Protein AF-A0A221JXY9-F1 (afdb_monomer_lite)

Structure (mmCIF, N/CA/C/O backbone):
data_AF-A0A221JXY9-F1
#
_entry.id   AF-A0A221JXY9-F1
#
loop_
_atom_site.group_PDB
_atom_site.id
_atom_site.type_symbol
_atom_site.label_atom_id
_atom_site.label_alt_id
_atom_site.label_comp_id
_atom_site.label_asym_id
_atom_site.label_entity_id
_atom_site.label_seq_id
_atom_site.pdbx_PDB_ins_code
_atom_site.Cartn_x
_atom_site.Cartn_y
_atom_site.Cartn_z
_atom_site.occupancy
_atom_site.B_iso_or_equiv
_atom_site.auth_seq_id
_atom_site.auth_comp_id
_atom_site.auth_asym_id
_atom_site.auth_atom_id
_atom_site.pdbx_PDB_model_num
ATOM 1 N N . MET A 1 1 ? 6.198 19.740 9.289 1.00 51.94 1 MET A N 1
ATOM 2 C CA . MET A 1 1 ? 6.394 19.349 7.878 1.00 51.94 1 MET A CA 1
ATOM 3 C C . MET A 1 1 ? 6.647 17.854 7.885 1.00 51.94 1 MET A C 1
ATOM 5 O O . MET A 1 1 ? 7.611 17.445 8.517 1.00 51.94 1 MET A O 1
ATOM 9 N N . THR A 1 2 ? 5.745 17.045 7.333 1.00 64.94 2 THR A N 1
ATOM 10 C CA . THR A 1 2 ? 5.888 15.581 7.359 1.00 64.94 2 THR A CA 1
ATOM 11 C C . THR A 1 2 ? 6.842 15.163 6.246 1.00 64.94 2 THR A C 1
ATOM 13 O O . THR A 1 2 ? 6.622 15.521 5.090 1.00 64.94 2 THR A O 1
ATOM 16 N N . SER A 1 3 ? 7.919 14.462 6.591 1.00 82.81 3 SER A N 1
ATOM 17 C CA . SER A 1 3 ? 8.868 13.924 5.612 1.00 82.81 3 SER A CA 1
ATOM 18 C C . SER A 1 3 ? 8.297 12.671 4.948 1.00 82.81 3 SER A C 1
ATOM 20 O O . SER A 1 3 ? 7.531 11.934 5.568 1.00 82.81 3 SER A O 1
ATOM 22 N N . TYR A 1 4 ? 8.669 12.425 3.692 1.00 86.00 4 TYR A N 1
ATOM 23 C CA . TYR A 1 4 ? 8.282 11.210 2.973 1.00 86.00 4 TYR A CA 1
ATOM 24 C C . TYR A 1 4 ? 9.256 10.067 3.251 1.00 86.00 4 TYR A C 1
ATOM 26 O O . TYR A 1 4 ? 10.445 10.305 3.465 1.00 86.00 4 TYR A O 1
ATOM 34 N N . THR A 1 5 ? 8.739 8.845 3.200 1.00 85.94 5 THR A N 1
ATOM 35 C CA . THR A 1 5 ? 9.521 7.603 3.191 1.00 85.94 5 THR A CA 1
ATOM 36 C C . THR A 1 5 ? 10.405 7.547 1.944 1.00 85.94 5 THR A C 1
ATOM 38 O O . THR A 1 5 ? 9.921 7.836 0.846 1.00 85.94 5 THR A O 1
ATOM 41 N N . GLN A 1 6 ? 11.684 7.192 2.101 1.00 84.19 6 GLN A N 1
ATOM 42 C CA . GLN A 1 6 ? 12.673 7.231 1.012 1.00 84.19 6 GLN A CA 1
ATOM 43 C C . GLN A 1 6 ? 13.282 5.872 0.667 1.00 84.19 6 GLN A C 1
ATOM 45 O O . GLN A 1 6 ? 13.853 5.732 -0.415 1.00 84.19 6 GLN A O 1
ATOM 50 N N . THR A 1 7 ? 13.162 4.871 1.542 1.00 87.75 7 THR A N 1
ATOM 51 C CA . THR A 1 7 ? 13.746 3.539 1.319 1.00 87.75 7 THR A CA 1
ATOM 52 C C . THR A 1 7 ? 12.712 2.423 1.450 1.00 87.75 7 THR A C 1
ATOM 54 O O . THR A 1 7 ? 11.668 2.584 2.087 1.00 87.75 7 THR A O 1
ATOM 57 N N . ALA A 1 8 ? 13.008 1.265 0.849 1.00 89.12 8 ALA A N 1
ATOM 58 C CA . ALA A 1 8 ? 12.183 0.064 0.989 1.00 89.12 8 ALA A CA 1
ATOM 59 C C . ALA A 1 8 ? 12.108 -0.406 2.454 1.00 89.12 8 ALA A C 1
ATOM 61 O O . ALA A 1 8 ? 11.036 -0.776 2.921 1.00 89.12 8 ALA A O 1
ATOM 62 N N . GLU A 1 9 ? 13.212 -0.315 3.199 1.00 89.88 9 GLU A N 1
ATOM 63 C CA . GLU A 1 9 ? 13.268 -0.675 4.621 1.00 89.88 9 GLU A CA 1
ATOM 64 C C . GLU A 1 9 ? 12.348 0.210 5.476 1.00 89.88 9 GLU A C 1
ATOM 66 O O . GLU A 1 9 ? 11.568 -0.298 6.281 1.00 89.88 9 GLU A O 1
ATOM 71 N N . GLU A 1 10 ? 12.372 1.532 5.266 1.00 91.44 10 GLU A N 1
ATOM 72 C CA . GLU A 1 10 ? 11.462 2.448 5.963 1.00 91.44 10 GLU A CA 1
ATOM 73 C C . GLU A 1 10 ? 9.994 2.127 5.632 1.00 91.44 10 GLU A C 1
ATOM 75 O O . GLU A 1 10 ? 9.129 2.187 6.508 1.00 91.44 10 GLU A O 1
ATOM 80 N N . LEU A 1 11 ? 9.714 1.736 4.385 1.00 92.62 11 LEU A N 1
ATOM 81 C CA . LEU A 1 11 ? 8.379 1.366 3.926 1.00 92.62 11 LEU A CA 1
ATOM 82 C C . LEU A 1 11 ? 7.878 0.069 4.579 1.00 92.62 11 LEU A C 1
ATOM 84 O O . LEU A 1 11 ? 6.741 0.013 5.050 1.00 92.62 11 LEU A O 1
ATOM 88 N N . MET A 1 12 ? 8.732 -0.955 4.649 1.00 93.81 12 MET A N 1
ATOM 89 C CA . MET A 1 12 ? 8.444 -2.219 5.333 1.00 93.81 12 MET A CA 1
ATOM 90 C C . MET A 1 12 ? 8.221 -1.989 6.829 1.00 93.81 12 MET A C 1
ATOM 92 O O . MET A 1 12 ? 7.218 -2.446 7.377 1.00 93.81 12 MET A O 1
ATOM 96 N N . LYS A 1 13 ? 9.083 -1.195 7.478 1.00 94.62 13 LYS A N 1
ATOM 97 C CA . LYS A 1 13 ? 8.924 -0.813 8.887 1.00 94.62 13 LYS A CA 1
ATOM 98 C C . LYS A 1 13 ? 7.595 -0.096 9.132 1.00 94.62 13 LYS A C 1
ATOM 100 O O . LYS A 1 13 ? 6.879 -0.448 10.064 1.00 94.62 13 LYS A O 1
ATOM 105 N N . ALA A 1 14 ? 7.226 0.859 8.275 1.00 95.44 14 ALA A N 1
ATOM 106 C CA . ALA A 1 14 ? 5.959 1.577 8.396 1.00 95.44 14 ALA A CA 1
ATOM 107 C C . ALA A 1 14 ? 4.745 0.641 8.280 1.00 95.44 14 ALA A C 1
ATOM 109 O O . ALA A 1 14 ? 3.753 0.829 8.986 1.00 95.44 14 ALA A O 1
ATOM 110 N N . ILE A 1 15 ? 4.819 -0.381 7.420 1.00 96.56 15 ILE A N 1
ATOM 111 C CA . ILE A 1 15 ? 3.791 -1.423 7.328 1.00 96.56 15 ILE A CA 1
ATOM 112 C C . ILE A 1 15 ? 3.735 -2.254 8.613 1.00 96.56 15 ILE A C 1
ATOM 114 O O . ILE A 1 15 ? 2.639 -2.542 9.085 1.00 96.56 15 ILE A O 1
ATOM 118 N N . VAL A 1 16 ? 4.869 -2.644 9.194 1.00 95.31 16 VAL A N 1
ATOM 119 C CA . VAL A 1 16 ? 4.876 -3.397 10.460 1.00 95.31 16 VAL A CA 1
ATOM 120 C C . VAL A 1 16 ? 4.187 -2.589 11.560 1.00 95.31 16 VAL A C 1
ATOM 122 O O . VAL A 1 16 ? 3.211 -3.069 12.132 1.00 95.31 16 VAL A O 1
ATOM 125 N N . THR A 1 17 ? 4.584 -1.328 11.753 1.00 95.19 17 THR A N 1
ATOM 126 C CA . THR A 1 17 ? 3.962 -0.435 12.744 1.00 95.19 17 THR A CA 1
ATOM 127 C C . THR A 1 17 ? 2.470 -0.224 12.478 1.00 95.19 17 THR A C 1
ATOM 129 O O . THR A 1 17 ? 1.669 -0.227 13.405 1.00 95.19 17 THR A O 1
ATOM 132 N N . TYR A 1 18 ? 2.052 -0.128 11.211 1.00 96.25 18 TYR A N 1
ATOM 133 C CA . TYR A 1 18 ? 0.630 -0.067 10.866 1.00 96.25 18 TYR A CA 1
ATOM 134 C C . TYR A 1 18 ? -0.153 -1.290 11.363 1.00 96.25 18 TYR A C 1
ATOM 136 O O . TYR A 1 18 ? -1.257 -1.155 11.890 1.00 96.25 18 TYR A O 1
ATOM 144 N N . ASN A 1 19 ? 0.402 -2.489 11.177 1.00 94.88 19 ASN A N 1
ATOM 145 C CA . ASN A 1 19 ? -0.247 -3.732 11.589 1.00 94.88 19 ASN A CA 1
ATOM 146 C C . ASN A 1 19 ? -0.304 -3.870 13.119 1.00 94.88 19 ASN A C 1
ATOM 148 O O . ASN A 1 19 ? -1.300 -4.369 13.642 1.00 94.88 19 ASN A O 1
ATOM 152 N N . GLU A 1 20 ? 0.713 -3.384 13.833 1.00 94.06 20 GLU A N 1
ATOM 153 C CA . GLU A 1 20 ? 0.712 -3.292 15.299 1.00 94.06 20 GLU A CA 1
ATOM 154 C C . GLU A 1 20 ? -0.383 -2.330 15.795 1.00 94.06 20 GLU A C 1
ATOM 156 O O . GLU A 1 20 ? -1.203 -2.698 16.642 1.00 94.06 20 GLU A O 1
ATOM 161 N N . ASP A 1 21 ? -0.478 -1.139 15.197 1.00 94.31 21 ASP A N 1
ATOM 162 C CA . ASP A 1 21 ? -1.458 -0.109 15.562 1.00 94.31 21 ASP A CA 1
ATOM 163 C C . ASP A 1 21 ? -2.906 -0.513 15.244 1.00 94.31 21 ASP A C 1
ATOM 165 O O . ASP A 1 21 ? -3.848 -0.103 15.933 1.00 94.31 21 ASP A O 1
ATOM 169 N N . LEU A 1 22 ? -3.123 -1.371 14.241 1.00 93.81 22 LEU A N 1
ATOM 170 C CA . LEU A 1 22 ? -4.441 -1.962 13.994 1.00 93.81 22 LEU A CA 1
ATOM 171 C C . LEU A 1 22 ? -4.927 -2.827 15.160 1.00 93.81 22 LEU A C 1
ATOM 173 O O . LEU A 1 22 ? -6.136 -2.945 15.356 1.00 93.81 22 LEU A O 1
ATOM 177 N N . GLY A 1 23 ? -4.023 -3.416 15.946 1.00 89.94 23 GLY A N 1
ATOM 178 C CA . GLY A 1 23 ? -4.381 -4.199 17.130 1.00 89.94 23 GLY A CA 1
ATOM 179 C C . GLY A 1 23 ? -4.976 -3.359 18.264 1.00 89.94 23 GLY A C 1
ATOM 180 O O . GLY A 1 23 ? -5.678 -3.895 19.122 1.00 89.94 23 GLY A O 1
ATOM 181 N N . THR A 1 24 ? -4.732 -2.046 18.269 1.00 90.31 24 THR A N 1
ATOM 182 C CA . THR A 1 24 ? -5.042 -1.166 19.407 1.00 90.31 24 THR A CA 1
ATOM 183 C C . THR A 1 24 ? -5.971 -0.001 19.045 1.00 90.31 24 THR A C 1
ATOM 185 O O . THR A 1 24 ? -6.695 0.491 19.914 1.00 90.31 24 THR A O 1
ATOM 188 N N . SER A 1 25 ? -6.037 0.411 17.772 1.00 93.69 25 SER A N 1
ATOM 189 C CA . SER A 1 25 ? -6.791 1.592 17.334 1.00 93.69 25 SER A CA 1
ATOM 190 C C . SER A 1 25 ? -8.096 1.263 16.594 1.00 93.69 25 SER A C 1
ATOM 192 O O . SER A 1 25 ? -8.125 0.959 15.397 1.00 93.69 25 SER A O 1
ATOM 194 N N . LYS A 1 26 ? -9.234 1.425 17.288 1.00 93.56 26 LYS A N 1
ATOM 195 C CA . LYS A 1 26 ? -10.579 1.298 16.684 1.00 93.56 26 LYS A CA 1
ATOM 196 C C . LYS A 1 26 ? -10.817 2.299 15.553 1.00 93.56 26 LYS A C 1
ATOM 198 O O . LYS A 1 26 ? -11.485 1.979 14.570 1.00 93.56 26 LYS A O 1
ATOM 203 N N . ASP A 1 27 ? -10.274 3.504 15.676 1.00 93.44 27 ASP A N 1
ATOM 204 C CA . ASP A 1 27 ? -10.425 4.545 14.663 1.00 93.44 27 ASP A CA 1
ATOM 205 C C . ASP A 1 27 ? -9.645 4.237 13.389 1.00 93.44 27 ASP A C 1
ATOM 207 O O . ASP A 1 27 ? -10.135 4.518 12.288 1.00 93.44 27 ASP A O 1
ATOM 211 N N . LEU A 1 28 ? -8.481 3.598 13.523 1.00 93.75 28 LEU A N 1
ATOM 212 C CA . LEU A 1 28 ? -7.722 3.093 12.388 1.00 93.75 28 LEU A CA 1
ATOM 213 C C . LEU A 1 28 ? -8.477 1.954 11.693 1.00 93.75 28 LEU A C 1
ATOM 215 O O . LEU A 1 28 ? -8.682 2.005 10.477 1.00 93.75 28 LEU A O 1
ATOM 219 N N . ILE A 1 29 ? -9.000 0.997 12.471 1.00 95.19 29 ILE A N 1
ATOM 220 C CA . ILE A 1 29 ? -9.858 -0.094 11.979 1.00 95.19 29 ILE A CA 1
ATOM 221 C C . ILE A 1 29 ? -11.052 0.456 11.186 1.00 95.19 29 ILE A C 1
ATOM 223 O O . ILE A 1 29 ? -11.373 -0.022 10.095 1.00 95.19 29 ILE A O 1
ATOM 227 N N . ASN A 1 30 ? -11.717 1.493 11.697 1.00 94.38 30 ASN A N 1
ATOM 228 C CA . ASN A 1 30 ? -12.879 2.092 11.041 1.00 94.38 30 ASN A CA 1
ATOM 229 C C . ASN A 1 30 ? -12.569 2.697 9.668 1.00 94.38 30 ASN A C 1
ATOM 231 O O . ASN A 1 30 ? -13.472 2.812 8.839 1.00 94.38 30 ASN A O 1
ATOM 235 N N . ARG A 1 31 ? -11.302 3.023 9.400 1.00 93.06 31 ARG A N 1
ATOM 236 C CA . ARG A 1 31 ? -10.842 3.630 8.148 1.00 93.06 31 ARG A CA 1
ATOM 237 C C . ARG A 1 31 ? -10.308 2.610 7.137 1.00 93.06 31 ARG A C 1
ATOM 239 O O . ARG A 1 31 ? -10.056 2.994 5.998 1.00 93.06 31 ARG A O 1
ATOM 246 N N . LEU A 1 32 ? -10.203 1.325 7.493 1.00 94.69 32 LEU A N 1
ATOM 247 C CA . LEU A 1 32 ? -9.650 0.266 6.633 1.00 94.69 32 LEU A CA 1
ATOM 248 C C . LEU A 1 32 ? -10.266 0.232 5.226 1.00 94.69 32 LEU A C 1
ATOM 250 O O . LEU A 1 32 ? -9.545 0.238 4.229 1.00 94.69 32 LEU A O 1
ATOM 254 N N . SER A 1 33 ? -11.596 0.274 5.126 1.00 93.94 33 SER A N 1
ATOM 255 C CA . SER A 1 33 ? -12.313 0.197 3.842 1.00 93.94 33 SER A CA 1
ATOM 256 C C . SER A 1 33 ? -12.202 1.463 2.973 1.00 93.94 33 SER A C 1
ATOM 258 O O . SER A 1 33 ? -12.602 1.451 1.804 1.00 93.94 33 SER A O 1
ATOM 260 N N . ASN A 1 34 ? -11.633 2.552 3.504 1.00 93.25 34 ASN A N 1
ATOM 261 C CA . ASN A 1 34 ? -11.399 3.792 2.755 1.00 93.25 34 ASN A CA 1
ATOM 262 C C . ASN A 1 34 ? -10.103 3.739 1.937 1.00 93.25 34 ASN A C 1
ATOM 264 O O . ASN A 1 34 ? -9.925 4.528 1.006 1.00 93.25 34 ASN A O 1
ATOM 268 N N . ASN A 1 35 ? -9.201 2.814 2.267 1.00 94.69 35 ASN A N 1
ATOM 269 C CA . ASN A 1 35 ? -7.903 2.705 1.625 1.00 94.69 35 ASN A CA 1
ATOM 270 C C . ASN A 1 35 ? -8.014 2.013 0.267 1.00 94.69 35 ASN A C 1
ATOM 272 O O . ASN A 1 35 ? -8.519 0.896 0.144 1.00 94.69 35 ASN A O 1
ATOM 276 N N . VAL A 1 36 ? -7.515 2.699 -0.759 1.00 95.06 36 VAL A N 1
ATOM 277 C CA . VAL A 1 36 ? -7.552 2.231 -2.148 1.00 95.06 36 VAL A CA 1
ATOM 278 C C . VAL A 1 36 ? -6.200 1.676 -2.579 1.00 95.06 36 VAL A C 1
ATOM 280 O O . VAL A 1 36 ? -6.156 0.660 -3.251 1.00 95.06 36 VAL A O 1
ATOM 283 N N . SER A 1 37 ? -5.099 2.316 -2.198 1.00 95.44 37 SER A N 1
ATOM 284 C CA . SER A 1 37 ? -3.756 1.915 -2.614 1.00 95.44 37 SER A CA 1
ATOM 285 C C . SER A 1 37 ? -3.048 1.238 -1.452 1.00 95.44 37 SER A C 1
ATOM 287 O O . SER A 1 37 ? -2.838 1.867 -0.414 1.00 95.44 37 SER A O 1
ATOM 289 N N . TRP A 1 38 ? -2.734 -0.041 -1.620 1.00 97.44 38 TRP A N 1
ATOM 290 C CA . TRP A 1 38 ? -2.097 -0.880 -0.613 1.00 97.44 38 TRP A CA 1
ATOM 291 C C . TRP A 1 38 ? -0.708 -1.291 -1.078 1.00 97.44 38 TRP A C 1
ATOM 293 O O . TRP A 1 38 ? -0.509 -1.628 -2.246 1.00 97.44 38 TRP A O 1
ATOM 303 N N . TYR A 1 39 ? 0.241 -1.243 -0.156 1.00 97.00 39 TYR A N 1
ATOM 304 C CA . TYR A 1 39 ? 1.606 -1.713 -0.321 1.00 97.00 39 TYR A CA 1
ATOM 305 C C . TYR A 1 39 ? 1.769 -3.008 0.449 1.00 97.00 39 TYR A C 1
ATOM 307 O O . TYR A 1 39 ? 1.135 -3.172 1.495 1.00 97.00 39 TYR A O 1
ATOM 315 N N . PHE A 1 40 ? 2.585 -3.915 -0.073 1.00 97.19 40 PHE A N 1
ATOM 316 C CA . PHE A 1 40 ? 2.842 -5.181 0.585 1.00 97.19 40 PHE A CA 1
ATOM 317 C C . PHE A 1 40 ? 4.265 -5.681 0.373 1.00 97.19 40 PHE A C 1
ATOM 319 O O . PHE A 1 40 ? 4.896 -5.397 -0.645 1.00 97.19 40 PHE A O 1
ATOM 326 N N . PHE A 1 41 ? 4.715 -6.479 1.331 1.00 95.06 41 PHE A N 1
ATOM 327 C CA . PHE A 1 41 ? 5.887 -7.336 1.223 1.00 95.06 41 PHE A CA 1
ATOM 328 C C . PHE A 1 41 ? 5.565 -8.694 1.851 1.00 95.06 41 PHE A C 1
ATOM 330 O O . PHE A 1 41 ? 4.515 -8.866 2.484 1.00 95.06 41 PHE A O 1
ATOM 337 N N . GLU A 1 42 ? 6.442 -9.661 1.627 1.00 93.31 42 GLU A N 1
ATOM 338 C CA . GLU A 1 42 ? 6.331 -11.012 2.159 1.00 93.31 42 GLU A CA 1
ATOM 339 C C . GLU A 1 42 ? 7.562 -11.325 3.010 1.00 93.31 42 GLU A C 1
ATOM 341 O O . GLU A 1 42 ? 8.672 -10.892 2.701 1.00 93.31 42 GLU A O 1
ATOM 346 N N . THR A 1 43 ? 7.354 -12.002 4.132 1.00 90.38 43 THR A N 1
ATOM 347 C CA . THR A 1 43 ? 8.426 -12.496 4.998 1.00 90.38 43 THR A CA 1
ATOM 348 C C . THR A 1 43 ? 7.967 -13.805 5.624 1.00 90.38 43 THR A C 1
ATOM 350 O O . THR A 1 43 ? 6.886 -13.866 6.208 1.00 90.38 43 THR A O 1
ATOM 353 N N . ASP A 1 44 ? 8.773 -14.858 5.490 1.00 89.75 44 ASP A N 1
ATOM 354 C CA . ASP A 1 44 ? 8.517 -16.194 6.050 1.00 89.75 44 ASP A CA 1
ATOM 355 C C . ASP A 1 44 ? 7.131 -16.786 5.702 1.00 89.75 44 ASP A C 1
ATOM 357 O O . ASP A 1 44 ? 6.459 -17.429 6.511 1.00 89.75 44 ASP A O 1
ATOM 361 N N . GLY A 1 45 ? 6.674 -16.565 4.472 1.00 88.12 45 GLY A N 1
ATOM 362 C CA . GLY A 1 45 ? 5.374 -16.971 3.940 1.00 88.12 45 GLY A CA 1
ATOM 363 C C . GLY A 1 45 ? 4.208 -16.067 4.348 1.00 88.12 45 GLY A C 1
ATOM 364 O O . GLY A 1 45 ? 3.058 -16.351 3.991 1.00 88.12 45 GLY A O 1
ATOM 365 N N . VAL A 1 46 ? 4.467 -14.989 5.091 1.00 90.81 46 VAL A N 1
ATOM 366 C CA . VAL A 1 46 ? 3.453 -14.074 5.621 1.00 90.81 46 VAL A CA 1
ATOM 367 C C . VAL A 1 46 ? 3.462 -12.769 4.837 1.00 90.81 46 VAL A C 1
ATOM 369 O O . VAL A 1 46 ? 4.478 -12.095 4.708 1.00 90.81 46 VAL A O 1
ATOM 372 N N . TYR A 1 47 ? 2.294 -12.387 4.320 1.00 95.38 47 TYR A N 1
ATOM 373 C CA . TYR A 1 47 ? 2.121 -11.116 3.623 1.00 95.38 47 TYR A CA 1
ATOM 374 C C . TYR A 1 47 ? 1.697 -10.016 4.590 1.00 95.38 47 TYR A C 1
ATOM 376 O O . TYR A 1 47 ? 0.682 -10.145 5.279 1.00 95.38 47 TYR A O 1
ATOM 384 N N . HIS A 1 48 ? 2.413 -8.901 4.547 1.00 96.56 48 HIS A N 1
ATOM 385 C CA . HIS A 1 48 ? 2.119 -7.703 5.320 1.00 96.56 48 HIS A CA 1
ATOM 386 C C . HIS A 1 48 ? 1.555 -6.616 4.410 1.00 96.56 48 HIS A C 1
ATOM 388 O O . HIS A 1 48 ? 2.046 -6.432 3.300 1.00 96.56 48 HIS A O 1
ATOM 394 N N . TYR A 1 49 ? 0.542 -5.881 4.875 1.00 97.81 49 TYR A N 1
ATOM 395 C CA . TYR A 1 49 ? -0.124 -4.844 4.083 1.00 97.81 49 TYR A CA 1
ATOM 396 C C . TYR A 1 49 ? -0.181 -3.514 4.831 1.00 97.81 49 TYR A C 1
ATOM 398 O O . TYR A 1 49 ? -0.450 -3.489 6.031 1.00 97.81 49 TYR A O 1
ATOM 406 N N . GLY A 1 50 ? -0.004 -2.406 4.111 1.00 96.56 50 GLY A N 1
ATOM 407 C CA . GLY A 1 50 ? -0.247 -1.062 4.637 1.00 96.56 50 GLY A CA 1
ATOM 408 C C . GLY A 1 50 ? -0.712 -0.074 3.560 1.00 96.56 50 GLY A C 1
ATOM 409 O O . GLY A 1 50 ? -0.354 -0.211 2.388 1.00 96.56 50 GLY A O 1
ATOM 410 N N . PRO A 1 51 ? -1.552 0.914 3.909 1.00 95.75 51 PRO A N 1
ATOM 411 C CA . PRO A 1 51 ? -2.119 1.845 2.942 1.00 95.75 51 PRO A CA 1
ATOM 412 C C . PRO A 1 51 ? -1.136 2.961 2.574 1.00 95.75 51 PRO A C 1
ATOM 414 O O . 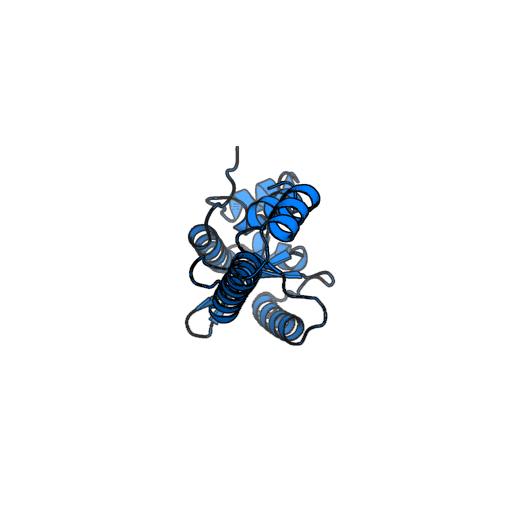PRO A 1 51 ? -0.391 3.441 3.425 1.00 95.75 51 PRO A O 1
ATOM 417 N N . SER A 1 52 ? -1.193 3.454 1.331 1.00 94.12 52 SER A N 1
ATOM 418 C CA . SER A 1 52 ? -0.275 4.483 0.802 1.00 94.12 52 SER A CA 1
ATOM 419 C C . SER A 1 52 ? -0.147 5.726 1.688 1.00 94.12 52 SER A C 1
ATOM 421 O O . SER A 1 52 ? 0.952 6.224 1.911 1.00 94.12 52 SER A O 1
ATOM 423 N N . LYS A 1 53 ? -1.273 6.195 2.237 1.00 92.19 53 LYS A N 1
ATOM 424 C CA . LYS A 1 53 ? -1.341 7.369 3.117 1.00 92.19 53 LYS A CA 1
ATOM 425 C C . LYS A 1 53 ? -0.678 7.167 4.476 1.00 92.19 53 LYS A C 1
ATOM 427 O O . LYS A 1 53 ? -0.422 8.152 5.152 1.00 92.19 53 LYS A O 1
ATOM 432 N N . TRP A 1 54 ? -0.470 5.924 4.890 1.00 94.69 54 TRP A N 1
ATOM 433 C CA . TRP A 1 54 ? 0.304 5.615 6.082 1.00 94.69 54 TRP A CA 1
ATOM 434 C C . TRP A 1 54 ? 1.776 5.498 5.719 1.00 94.69 54 TRP A C 1
ATOM 436 O O . TRP A 1 54 ? 2.610 6.255 6.195 1.00 94.69 54 TRP A O 1
ATOM 446 N N . VAL A 1 55 ? 2.069 4.580 4.800 1.00 94.31 55 VAL A N 1
ATOM 447 C CA . VAL A 1 55 ? 3.432 4.122 4.524 1.00 94.31 55 VAL A CA 1
ATOM 448 C C . VAL A 1 55 ? 4.273 5.156 3.770 1.00 94.31 55 VAL A C 1
ATOM 450 O O . VAL A 1 55 ? 5.496 5.092 3.793 1.00 94.31 55 VAL A O 1
ATOM 453 N N . GLY A 1 56 ? 3.638 6.121 3.100 1.00 91.19 56 GLY A N 1
ATOM 454 C CA . GLY A 1 56 ? 4.333 7.177 2.363 1.00 91.19 56 GLY A CA 1
ATOM 455 C C . GLY A 1 56 ? 4.909 8.294 3.226 1.00 91.19 56 GLY A C 1
ATOM 456 O O . GLY A 1 56 ? 5.707 9.077 2.718 1.00 91.19 56 GLY A O 1
ATOM 457 N N . TYR A 1 57 ? 4.532 8.377 4.501 1.00 90.94 57 TYR A N 1
ATOM 458 C CA . TYR A 1 57 ? 5.042 9.380 5.428 1.00 90.94 57 TYR A CA 1
ATOM 459 C C . TYR A 1 57 ? 5.923 8.722 6.483 1.00 90.94 57 TYR A C 1
ATOM 461 O O . TYR A 1 57 ? 5.593 7.666 7.021 1.00 90.94 57 TYR A O 1
ATOM 469 N N . LYS A 1 58 ? 7.036 9.381 6.796 1.00 89.56 58 LYS A N 1
ATOM 470 C CA . LYS A 1 58 ? 7.998 8.899 7.778 1.00 89.56 58 LYS A CA 1
ATOM 471 C C . LYS A 1 58 ? 7.427 8.991 9.195 1.00 89.56 58 LYS A C 1
ATOM 473 O O . LYS A 1 58 ? 6.762 9.975 9.518 1.00 89.56 58 LYS A O 1
ATOM 478 N N . ASP A 1 59 ? 7.733 7.982 10.012 1.00 89.19 59 ASP A N 1
ATOM 479 C CA . ASP A 1 59 ? 7.376 7.896 11.436 1.00 89.19 59 ASP A CA 1
ATOM 480 C C . ASP A 1 59 ? 5.872 8.122 11.699 1.00 89.19 59 ASP A C 1
ATOM 482 O O . ASP A 1 59 ? 5.480 8.773 12.665 1.00 89.19 59 ASP A O 1
ATOM 486 N N . MET A 1 60 ? 5.017 7.616 10.802 1.00 92.62 60 MET A N 1
ATOM 487 C CA . MET A 1 60 ? 3.564 7.687 10.951 1.00 92.62 60 MET A CA 1
ATOM 488 C C . MET A 1 60 ? 3.083 6.775 12.088 1.00 92.62 60 MET A C 1
ATOM 490 O O . MET A 1 60 ? 3.409 5.589 12.111 1.00 92.62 60 MET A O 1
ATOM 494 N N . ASP A 1 61 ? 2.251 7.328 12.969 1.00 93.25 61 ASP A N 1
ATOM 495 C CA . ASP A 1 61 ? 1.535 6.622 14.036 1.00 93.25 61 ASP A CA 1
ATOM 496 C C . ASP A 1 61 ? 0.011 6.796 13.892 1.00 93.25 61 ASP A C 1
ATOM 498 O O . ASP A 1 61 ? -0.476 7.614 13.097 1.00 93.25 61 ASP A O 1
ATOM 502 N N . ALA A 1 62 ? -0.768 6.027 14.661 1.00 92.62 62 ALA A N 1
ATOM 503 C CA . ALA A 1 62 ? -2.226 6.054 14.569 1.00 92.62 62 ALA A CA 1
ATOM 504 C C . ALA A 1 62 ? -2.829 7.434 14.865 1.00 92.62 62 ALA A C 1
ATOM 506 O O . ALA A 1 62 ? -3.731 7.871 14.145 1.00 92.62 62 ALA A O 1
ATOM 507 N N . GLU A 1 63 ? -2.350 8.122 15.903 1.00 92.06 63 GLU A N 1
ATOM 508 C CA . GLU A 1 63 ? -2.884 9.420 16.329 1.00 92.06 63 GLU A CA 1
ATOM 509 C C . GLU A 1 63 ? -2.689 10.476 15.235 1.00 92.06 63 GLU A C 1
ATOM 511 O O . GLU A 1 63 ? -3.631 11.161 14.817 1.00 92.06 63 GLU A O 1
ATOM 516 N N . THR A 1 64 ? -1.468 10.568 14.719 1.00 92.00 64 THR A N 1
ATOM 517 C CA . THR A 1 64 ? -1.077 11.474 13.648 1.00 92.00 64 THR A CA 1
ATOM 518 C C . THR A 1 64 ? -1.815 11.138 12.363 1.00 92.00 64 THR A C 1
ATOM 520 O O . THR A 1 64 ? -2.354 12.045 11.724 1.00 92.00 64 THR A O 1
ATOM 523 N N . TYR A 1 65 ? -1.927 9.858 12.004 1.00 91.94 65 TYR A N 1
ATOM 524 C CA . TYR A 1 65 ? -2.666 9.438 10.819 1.00 91.94 65 TYR A CA 1
ATOM 525 C C . TYR A 1 65 ? -4.136 9.858 10.878 1.00 91.94 65 TYR A C 1
ATOM 527 O O . TYR A 1 65 ? -4.665 10.391 9.899 1.00 91.94 65 TYR A O 1
ATOM 535 N N . ILE A 1 66 ? -4.802 9.637 12.015 1.00 91.81 66 ILE A N 1
ATOM 536 C CA . ILE A 1 66 ? -6.210 10.000 12.213 1.00 91.81 66 ILE A CA 1
ATOM 537 C C . ILE A 1 66 ? -6.372 11.515 12.107 1.00 91.81 66 ILE A C 1
ATOM 539 O O . ILE A 1 66 ? -7.166 11.980 11.289 1.00 91.81 66 ILE A O 1
ATOM 543 N N . ARG A 1 67 ? -5.559 12.279 12.848 1.00 93.00 67 ARG A N 1
ATOM 544 C CA . ARG A 1 67 ? -5.580 13.747 12.831 1.00 93.00 67 ARG A CA 1
ATOM 545 C C . ARG A 1 67 ? -5.420 14.300 11.413 1.00 93.00 67 ARG A C 1
ATOM 547 O O . ARG A 1 67 ? -6.239 15.106 10.981 1.00 93.00 67 ARG A O 1
ATOM 554 N N . LEU A 1 68 ? -4.403 13.837 10.682 1.00 89.81 68 LEU A N 1
ATOM 555 C CA . LEU A 1 68 ? -4.098 14.310 9.327 1.00 89.81 68 LEU A CA 1
ATOM 556 C C . LEU A 1 68 ? -5.111 13.812 8.278 1.00 89.81 68 LEU A C 1
ATOM 558 O O . LEU A 1 68 ? -5.326 14.450 7.243 1.00 89.81 68 LEU A O 1
ATOM 562 N N . THR A 1 69 ? -5.739 12.656 8.512 1.00 87.50 69 THR A N 1
ATOM 563 C CA . THR A 1 69 ? -6.832 12.159 7.666 1.00 87.50 69 THR A CA 1
ATOM 564 C C . THR A 1 69 ? -8.068 13.038 7.818 1.00 87.50 69 THR A C 1
ATOM 566 O O . THR A 1 69 ? -8.676 13.414 6.812 1.00 87.50 69 THR A O 1
ATOM 569 N N . ASP A 1 70 ? -8.421 13.384 9.055 1.00 88.31 70 ASP A N 1
ATOM 570 C CA . ASP A 1 70 ? -9.620 14.155 9.375 1.00 88.31 70 ASP A CA 1
ATOM 571 C C . ASP A 1 70 ? -9.475 15.626 8.938 1.00 88.31 70 ASP A C 1
ATOM 573 O O . ASP A 1 70 ? -10.430 16.209 8.418 1.00 88.31 70 ASP A O 1
ATOM 577 N N . SER A 1 71 ? -8.263 16.192 9.016 1.00 88.00 71 SER A N 1
ATOM 578 C CA . SER A 1 71 ? -7.927 17.516 8.461 1.00 88.00 71 SER A CA 1
ATOM 579 C C . SER A 1 71 ? -7.770 17.534 6.932 1.00 88.00 71 SER A C 1
ATOM 581 O O . SER A 1 71 ? -7.634 18.604 6.340 1.00 88.00 71 SER A O 1
ATOM 583 N N . ARG A 1 72 ? -7.830 16.368 6.267 1.00 84.38 72 ARG A N 1
ATOM 584 C CA . ARG A 1 72 ? -7.600 16.180 4.817 1.00 84.38 72 ARG A CA 1
ATOM 585 C C . ARG A 1 72 ? -6.206 16.607 4.339 1.00 84.38 72 ARG A C 1
ATOM 587 O O . ARG A 1 72 ? -6.021 16.882 3.155 1.00 84.38 72 ARG A O 1
ATOM 594 N N . GLU A 1 73 ? -5.222 16.598 5.229 1.00 82.75 73 GLU A N 1
ATOM 595 C CA . GLU A 1 73 ? -3.833 16.957 4.924 1.00 82.75 73 GLU A CA 1
ATOM 596 C C . GLU A 1 73 ? -3.042 15.789 4.306 1.00 82.75 73 GLU A C 1
ATOM 598 O O . GLU A 1 73 ? -2.002 16.002 3.683 1.00 82.75 73 GLU A O 1
ATOM 603 N N . 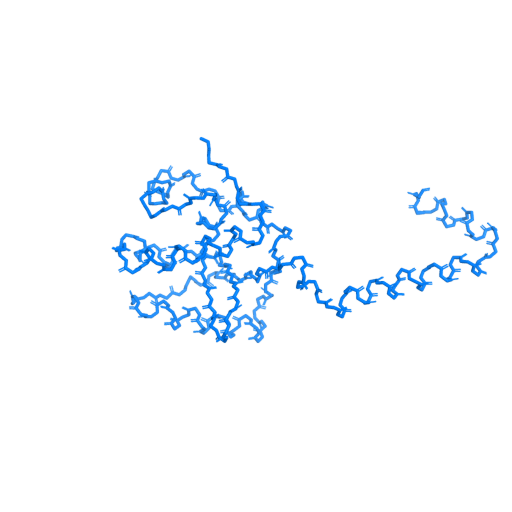LEU A 1 74 ? -3.546 14.549 4.405 1.00 81.25 74 LEU A N 1
ATOM 604 C CA . LEU A 1 74 ? -2.932 13.386 3.749 1.00 81.25 74 LEU A CA 1
ATOM 605 C C . LEU A 1 74 ? -3.299 13.286 2.261 1.00 81.25 74 LEU A C 1
ATOM 607 O O . LEU A 1 74 ? -4.383 12.814 1.879 1.00 81.25 74 LEU A O 1
ATOM 611 N N . GLY A 1 75 ? -2.339 13.649 1.411 1.00 76.12 75 GLY A N 1
ATOM 612 C CA . GLY A 1 75 ? -2.420 13.556 -0.044 1.00 76.12 75 GLY A CA 1
ATOM 613 C C . GLY A 1 75 ? -1.920 12.213 -0.576 1.00 76.12 75 GLY A C 1
ATOM 614 O O . GLY A 1 75 ? -0.734 12.051 -0.838 1.00 76.12 75 GLY A O 1
ATOM 615 N N . GLY A 1 76 ? -2.834 11.271 -0.837 1.00 71.31 76 GLY A N 1
ATOM 616 C CA . GLY A 1 76 ? -2.473 9.940 -1.357 1.00 71.31 76 GLY A CA 1
ATOM 617 C C . GLY A 1 76 ? -1.721 9.968 -2.700 1.00 71.31 76 GLY A C 1
ATOM 618 O O . GLY A 1 76 ? -0.863 9.129 -2.947 1.00 71.31 76 GLY A O 1
ATOM 619 N N . GLN A 1 77 ? -1.997 10.961 -3.552 1.00 73.69 77 GLN A N 1
ATOM 620 C CA . GLN A 1 77 ? -1.278 11.150 -4.819 1.00 73.69 77 GLN A CA 1
ATOM 621 C C . GLN A 1 77 ? 0.182 11.571 -4.606 1.00 73.69 77 GLN A C 1
ATOM 623 O O . GLN A 1 77 ? 1.056 11.105 -5.329 1.00 73.69 77 GLN A O 1
ATOM 628 N N . LEU A 1 78 ? 0.451 12.405 -3.595 1.00 74.25 78 LEU A N 1
ATOM 629 C CA . LEU A 1 78 ? 1.806 12.859 -3.272 1.00 74.25 78 LEU A CA 1
ATOM 630 C C . LEU A 1 78 ? 2.650 11.694 -2.750 1.00 74.25 78 LEU A C 1
ATOM 632 O O . LEU A 1 78 ? 3.768 11.492 -3.215 1.00 74.25 78 LEU A O 1
ATOM 636 N N . THR A 1 79 ? 2.073 10.867 -1.873 1.00 78.75 79 THR A N 1
ATOM 637 C CA . THR A 1 79 ? 2.736 9.650 -1.385 1.00 78.75 79 THR A CA 1
ATOM 638 C C . THR A 1 79 ? 2.964 8.620 -2.490 1.00 78.75 79 THR A C 1
ATOM 640 O O . THR A 1 79 ? 3.990 7.960 -2.522 1.00 78.75 79 THR A O 1
ATOM 643 N N . GLU A 1 80 ? 2.028 8.458 -3.431 1.00 76.38 80 GLU A N 1
ATOM 644 C CA . GLU A 1 80 ? 2.212 7.493 -4.524 1.00 76.38 80 GLU A CA 1
ATOM 645 C C . GLU A 1 80 ? 3.312 7.922 -5.504 1.00 76.38 80 GLU A C 1
ATOM 647 O O . GLU A 1 80 ? 3.977 7.056 -6.076 1.00 76.38 80 GLU A O 1
ATOM 652 N N . ALA A 1 81 ? 3.520 9.232 -5.672 1.00 79.12 81 ALA A N 1
ATOM 653 C CA . ALA A 1 81 ? 4.614 9.775 -6.467 1.00 79.12 81 ALA A CA 1
ATOM 654 C C . ALA A 1 81 ? 5.974 9.565 -5.786 1.00 79.12 81 ALA A C 1
ATOM 656 O O . ALA A 1 81 ? 6.908 9.115 -6.445 1.00 79.12 81 ALA A O 1
ATOM 657 N N . SER A 1 82 ? 6.084 9.823 -4.475 1.00 81.06 82 SER A N 1
ATOM 658 C CA . SER A 1 82 ? 7.344 9.619 -3.740 1.00 81.06 82 SER A CA 1
ATOM 659 C C . SER A 1 82 ? 7.750 8.145 -3.659 1.00 81.06 82 SER A C 1
ATOM 661 O O . SER A 1 82 ? 8.934 7.835 -3.647 1.00 81.06 82 SER A O 1
ATOM 663 N N . LEU A 1 83 ? 6.775 7.233 -3.642 1.00 85.81 83 LEU A N 1
ATOM 664 C CA . LEU A 1 83 ? 7.002 5.789 -3.547 1.00 85.81 83 LEU A CA 1
ATOM 665 C C . LEU A 1 83 ? 7.145 5.085 -4.904 1.00 85.81 83 LEU A C 1
ATOM 667 O O . LEU A 1 83 ? 7.296 3.866 -4.943 1.00 85.81 83 LEU A O 1
ATOM 671 N N . ALA A 1 84 ? 7.062 5.810 -6.024 1.00 85.19 84 ALA A N 1
ATOM 672 C CA . ALA A 1 84 ? 7.002 5.205 -7.353 1.00 85.19 84 ALA A CA 1
ATOM 673 C C . ALA A 1 84 ? 8.229 4.340 -7.688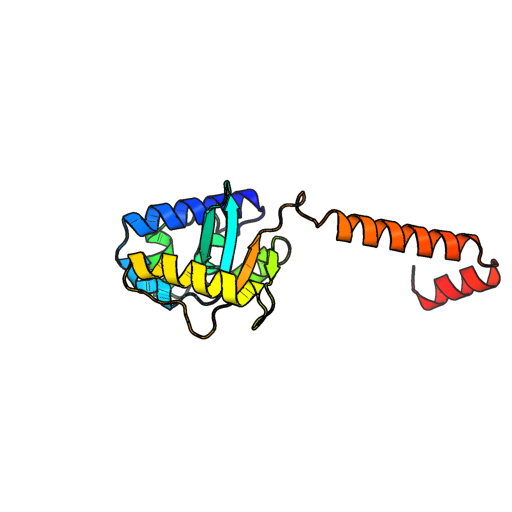 1.00 85.19 84 ALA A C 1
ATOM 675 O O . ALA A 1 84 ? 8.066 3.291 -8.302 1.00 85.19 84 ALA A O 1
ATOM 676 N N . SER A 1 85 ? 9.428 4.741 -7.257 1.00 84.44 85 SER A N 1
ATOM 677 C CA . SER A 1 85 ? 10.672 3.990 -7.487 1.00 84.44 85 SER A CA 1
ATOM 678 C C . SER A 1 85 ? 10.867 2.796 -6.550 1.00 84.44 85 SER A C 1
ATOM 680 O O . SER A 1 85 ? 11.750 1.985 -6.794 1.00 84.44 85 SER A O 1
ATOM 682 N N . LEU A 1 86 ? 10.073 2.688 -5.481 1.00 87.94 86 LEU A N 1
ATOM 683 C CA . LEU A 1 86 ? 10.190 1.642 -4.456 1.00 87.94 86 LEU A CA 1
ATOM 684 C C . LEU A 1 86 ? 9.139 0.540 -4.627 1.00 87.94 86 LEU A C 1
ATOM 686 O O . LEU A 1 86 ? 8.936 -0.277 -3.727 1.00 87.94 86 LEU A O 1
ATOM 690 N N . ARG A 1 87 ? 8.400 0.555 -5.743 1.00 90.06 87 ARG A N 1
ATOM 691 C CA . ARG A 1 87 ? 7.259 -0.333 -5.943 1.00 90.06 87 ARG A CA 1
ATOM 692 C C . ARG A 1 87 ? 7.134 -0.855 -7.362 1.00 90.06 87 ARG A C 1
ATOM 694 O O . ARG A 1 87 ? 7.354 -0.138 -8.332 1.00 90.06 87 ARG A O 1
ATOM 701 N N . ARG A 1 88 ? 6.586 -2.062 -7.459 1.00 93.25 88 ARG A N 1
ATOM 702 C CA . ARG A 1 88 ? 5.985 -2.612 -8.670 1.00 93.25 88 ARG A CA 1
ATOM 703 C C . ARG A 1 88 ? 4.480 -2.655 -8.471 1.00 93.25 88 ARG A C 1
ATOM 705 O O . ARG A 1 88 ? 3.972 -3.274 -7.536 1.00 93.25 88 ARG A O 1
ATOM 712 N N . GLN A 1 89 ? 3.740 -1.990 -9.349 1.00 93.62 89 GLN A N 1
ATOM 713 C CA . GLN A 1 89 ? 2.286 -2.061 -9.304 1.00 93.62 89 GLN A CA 1
ATOM 714 C C . GLN A 1 89 ? 1.805 -3.405 -9.849 1.00 93.62 89 GLN A C 1
ATOM 716 O O . GLN A 1 89 ? 2.165 -3.793 -10.958 1.00 93.62 89 GLN A O 1
ATOM 721 N N . VAL A 1 90 ? 0.942 -4.082 -9.097 1.00 94.00 90 VAL A N 1
ATOM 722 C CA . VAL A 1 90 ? 0.285 -5.303 -9.563 1.00 94.00 90 VAL A CA 1
ATOM 723 C C . VAL A 1 90 ? -0.821 -4.919 -10.543 1.00 94.00 90 VAL A C 1
ATOM 725 O O . VAL A 1 90 ? -1.702 -4.110 -10.226 1.00 94.00 90 VAL A O 1
ATOM 728 N N . ALA A 1 91 ? -0.780 -5.491 -11.745 1.00 91.38 91 ALA A N 1
ATOM 729 C CA . ALA A 1 91 ? -1.763 -5.200 -12.781 1.00 91.38 91 ALA A CA 1
ATOM 730 C C . ALA A 1 91 ? -3.160 -5.719 -12.381 1.00 91.38 91 ALA A C 1
ATOM 732 O O . ALA A 1 91 ? -3.277 -6.844 -11.885 1.00 91.38 91 ALA A O 1
ATOM 733 N N . PRO A 1 92 ? -4.234 -4.935 -12.593 1.00 89.69 92 PRO A N 1
ATOM 734 C CA . PRO A 1 92 ? -5.588 -5.336 -12.223 1.00 89.69 92 PRO A CA 1
ATOM 735 C C . PRO A 1 92 ? -6.051 -6.566 -13.011 1.00 89.69 92 PRO A C 1
ATOM 737 O O . PRO A 1 92 ? -5.624 -6.787 -14.141 1.00 89.69 92 PRO A O 1
ATOM 740 N N . ASN A 1 93 ? -6.965 -7.343 -12.424 1.00 89.75 93 ASN A N 1
ATOM 741 C CA . ASN A 1 93 ? -7.566 -8.544 -13.027 1.00 89.75 93 ASN A CA 1
ATOM 742 C C . ASN A 1 93 ? -6.574 -9.668 -13.392 1.00 89.75 93 ASN A C 1
ATOM 744 O O . ASN A 1 93 ? -6.942 -10.605 -14.096 1.00 89.75 93 ASN A O 1
ATOM 748 N N . THR A 1 94 ? -5.333 -9.603 -12.909 1.00 93.62 94 THR A N 1
ATOM 749 C CA . THR A 1 94 ? -4.372 -10.708 -13.004 1.00 93.62 94 THR A CA 1
ATOM 750 C C . THR A 1 94 ? -4.579 -11.717 -11.875 1.00 93.62 94 THR A C 1
ATOM 752 O O . THR A 1 94 ? -5.166 -11.398 -10.838 1.00 93.62 94 THR A O 1
ATOM 755 N N . SER A 1 95 ? -4.061 -12.937 -12.038 1.00 94.44 95 SER A N 1
ATOM 756 C CA . SER A 1 95 ? -4.072 -13.951 -10.973 1.00 94.44 95 SER A CA 1
ATOM 757 C C . SER A 1 95 ? -3.359 -13.468 -9.706 1.00 94.44 95 SER A C 1
ATOM 759 O O . SER A 1 95 ? -3.844 -13.718 -8.606 1.00 94.44 95 SER A O 1
ATOM 761 N N . GLU A 1 96 ? -2.261 -12.717 -9.854 1.00 94.50 96 GLU A N 1
ATOM 762 C CA . GLU A 1 96 ? -1.553 -12.078 -8.737 1.00 94.50 96 GLU A CA 1
ATOM 763 C C . GLU A 1 96 ? -2.474 -11.095 -7.999 1.00 94.50 96 GLU A C 1
ATOM 765 O O . GLU A 1 96 ? -2.639 -11.183 -6.782 1.00 94.50 96 GLU A O 1
ATOM 770 N N . HIS A 1 97 ? -3.150 -10.208 -8.735 1.00 95.94 97 HIS A N 1
ATOM 771 C CA . HIS A 1 97 ? -4.094 -9.259 -8.149 1.00 95.94 97 HIS A CA 1
ATOM 772 C C . HIS A 1 97 ? -5.217 -9.955 -7.376 1.00 95.94 97 HIS A C 1
ATOM 774 O O . HIS A 1 97 ? -5.548 -9.539 -6.268 1.00 95.94 97 HIS A O 1
ATOM 780 N N . LEU A 1 98 ? -5.816 -11.003 -7.948 1.00 96.00 98 LEU A N 1
ATOM 781 C CA . LEU A 1 98 ? -6.881 -11.767 -7.292 1.00 96.00 98 LEU A CA 1
ATOM 782 C C . LEU A 1 98 ? -6.372 -12.463 -6.023 1.00 96.00 98 LEU A C 1
ATOM 784 O O . LEU A 1 98 ? -7.031 -12.396 -4.988 1.00 96.00 98 LEU A O 1
ATOM 788 N N . ALA A 1 99 ? -5.166 -13.034 -6.056 1.00 97.00 99 ALA A N 1
ATOM 789 C CA . ALA A 1 99 ? -4.553 -13.638 -4.877 1.00 97.00 99 ALA A CA 1
ATOM 790 C C . ALA A 1 99 ? -4.334 -12.613 -3.749 1.00 97.00 99 ALA A C 1
ATOM 792 O O . ALA A 1 99 ? -4.627 -12.896 -2.585 1.00 97.00 99 ALA A O 1
ATOM 793 N N . HIS A 1 100 ? -3.863 -11.405 -4.071 1.00 97.88 100 HIS A N 1
ATOM 794 C CA . HIS A 1 100 ? -3.723 -10.332 -3.081 1.00 97.88 100 HIS A CA 1
ATOM 795 C C . HIS A 1 100 ? -5.063 -9.784 -2.601 1.00 97.88 100 HIS A C 1
ATOM 797 O O . HIS A 1 100 ? -5.199 -9.469 -1.420 1.00 97.88 100 HIS A O 1
ATOM 803 N N . TYR A 1 101 ? -6.069 -9.731 -3.471 1.00 97.56 101 TYR A N 1
ATOM 804 C CA . TYR A 1 101 ? -7.426 -9.378 -3.080 1.00 97.56 101 TYR A CA 1
ATOM 805 C C . TYR A 1 101 ? -7.978 -10.344 -2.029 1.00 97.56 101 TYR A C 1
ATOM 807 O O . TYR A 1 101 ? -8.480 -9.903 -0.992 1.00 97.56 101 TYR A O 1
ATOM 815 N N . ASP A 1 102 ? -7.823 -11.649 -2.243 1.00 97.44 102 ASP A N 1
ATOM 816 C CA . ASP A 1 102 ? -8.270 -12.674 -1.300 1.00 97.44 102 ASP A CA 1
ATOM 817 C C . ASP A 1 102 ? -7.497 -12.611 0.021 1.00 97.44 102 ASP A C 1
ATOM 819 O O . ASP A 1 102 ? -8.091 -12.692 1.099 1.00 97.44 102 ASP A O 1
ATOM 823 N N . ARG A 1 103 ? -6.172 -12.424 -0.036 1.00 97.69 103 ARG A N 1
ATOM 824 C CA . ARG A 1 103 ? -5.323 -12.277 1.159 1.00 97.69 103 ARG A CA 1
ATOM 825 C C . ARG A 1 103 ? -5.699 -11.042 1.974 1.00 97.69 103 ARG A C 1
ATOM 827 O O . ARG A 1 103 ? -5.916 -11.162 3.178 1.00 97.69 103 ARG A O 1
ATOM 834 N N . LEU A 1 104 ? -5.834 -9.883 1.328 1.00 97.69 104 LEU A N 1
ATOM 835 C CA . LEU A 1 104 ? -6.245 -8.655 2.005 1.00 97.69 104 LEU A CA 1
ATOM 836 C C . LEU A 1 104 ? -7.662 -8.801 2.571 1.00 97.69 104 LEU A C 1
ATOM 838 O O . LEU A 1 104 ? -7.913 -8.397 3.699 1.00 97.69 104 LEU A O 1
ATOM 842 N N . THR A 1 105 ? -8.581 -9.436 1.841 1.00 97.81 105 THR A N 1
ATOM 843 C CA . THR A 1 105 ? -9.934 -9.713 2.346 1.00 97.81 105 THR A CA 1
ATOM 844 C C . THR A 1 105 ? -9.892 -10.544 3.626 1.00 97.81 105 THR A C 1
ATOM 846 O O . THR A 1 105 ? -10.560 -10.191 4.594 1.00 97.81 105 THR A O 1
ATOM 849 N N . LYS A 1 106 ? -9.070 -11.600 3.675 1.00 97.00 106 LYS A N 1
ATOM 850 C CA . LYS A 1 106 ? -8.885 -12.416 4.886 1.00 97.00 106 LYS A CA 1
ATOM 851 C C . LYS A 1 106 ? -8.305 -11.606 6.047 1.00 97.00 106 LYS A C 1
ATOM 853 O O . LYS A 1 106 ? -8.820 -11.710 7.155 1.00 97.00 106 LYS A O 1
ATOM 858 N N . MET A 1 107 ? -7.290 -10.777 5.794 1.00 95.62 107 MET A N 1
ATOM 859 C CA . MET A 1 107 ? -6.708 -9.893 6.812 1.00 95.62 107 MET A CA 1
ATOM 860 C C . MET A 1 107 ? -7.761 -8.928 7.378 1.00 95.62 107 MET A C 1
ATOM 862 O O . MET A 1 107 ? -7.924 -8.816 8.589 1.00 95.62 107 MET A O 1
ATOM 866 N N . LEU A 1 108 ? -8.512 -8.246 6.509 1.00 96.38 108 LEU A N 1
ATOM 867 C CA . LEU A 1 108 ? -9.504 -7.251 6.921 1.00 96.38 108 LEU A CA 1
ATOM 868 C C . LEU A 1 108 ? -10.738 -7.875 7.592 1.00 96.38 108 LEU A C 1
ATOM 870 O O . LEU A 1 108 ? -11.368 -7.229 8.434 1.00 96.38 108 LEU A O 1
ATOM 874 N N . ALA A 1 109 ? -11.060 -9.132 7.272 1.00 96.69 109 ALA A N 1
ATOM 875 C CA . ALA A 1 109 ? -12.162 -9.863 7.890 1.00 96.69 109 ALA A CA 1
ATOM 876 C C . ALA A 1 109 ? -11.976 -10.043 9.405 1.00 96.69 109 ALA A C 1
ATOM 878 O O . ALA A 1 109 ? -12.971 -10.017 10.129 1.00 96.69 109 ALA A O 1
ATOM 879 N N . ALA A 1 110 ? -10.731 -10.118 9.898 1.00 94.94 110 ALA A N 1
ATOM 880 C CA . ALA A 1 110 ? -10.431 -10.144 11.335 1.00 94.94 110 ALA A CA 1
ATOM 881 C C . ALA A 1 110 ? -10.978 -8.912 12.084 1.00 94.94 110 ALA A C 1
ATOM 883 O O . ALA A 1 110 ? -11.248 -8.975 13.281 1.00 94.94 110 ALA A O 1
ATOM 884 N N . TYR A 1 111 ? -11.207 -7.811 11.364 1.00 95.56 111 TYR A N 1
ATOM 885 C CA . TYR A 1 111 ? -11.750 -6.561 11.889 1.00 95.56 111 TYR A CA 1
ATOM 886 C C . TYR A 1 111 ? -13.193 -6.284 11.429 1.00 95.56 111 TYR A C 1
ATOM 888 O O . TYR A 1 111 ? -13.708 -5.179 11.621 1.00 95.56 111 TYR A O 1
ATOM 896 N N . GLY A 1 112 ? -13.846 -7.249 10.771 1.00 96.19 112 GLY A N 1
ATOM 897 C CA . GLY A 1 112 ? -15.178 -7.073 10.185 1.00 96.19 112 GLY A CA 1
ATOM 898 C C . GLY A 1 112 ? -15.211 -6.067 9.028 1.00 96.19 112 GLY A C 1
ATOM 899 O O . GLY A 1 112 ? -16.222 -5.393 8.822 1.00 96.19 112 GLY A O 1
ATOM 900 N N . LYS A 1 113 ? -14.097 -5.912 8.298 1.00 97.00 113 LYS A N 1
ATOM 901 C CA . LYS A 1 113 ? -13.957 -4.978 7.171 1.00 97.00 113 LYS A CA 1
ATOM 902 C C . LYS A 1 113 ? -13.705 -5.724 5.863 1.00 97.00 113 LYS A C 1
ATOM 904 O O . LYS A 1 113 ? -13.299 -6.881 5.850 1.00 97.00 113 LYS A O 1
ATOM 909 N N . VAL A 1 114 ? -13.928 -5.025 4.752 1.00 96.62 114 VAL A N 1
ATOM 910 C CA . VAL A 1 114 ? -13.640 -5.512 3.394 1.00 96.62 114 VAL A CA 1
ATOM 911 C C . VAL A 1 114 ? -12.802 -4.492 2.619 1.00 96.62 114 VAL A C 1
ATOM 913 O O . VAL A 1 114 ? -12.900 -3.290 2.914 1.00 96.62 114 VAL A O 1
ATOM 916 N N . PRO A 1 115 ? -11.996 -4.927 1.630 1.00 96.88 115 PRO A N 1
ATOM 917 C CA . PRO A 1 115 ? -11.245 -4.011 0.782 1.00 96.88 115 PRO A CA 1
ATOM 918 C C . PRO A 1 115 ? -12.159 -3.072 -0.008 1.00 96.88 115 PRO A C 1
ATOM 920 O O . PRO A 1 115 ? -13.299 -3.400 -0.347 1.00 96.88 115 PRO A O 1
ATOM 923 N N . ASN A 1 116 ? -11.635 -1.902 -0.367 1.00 96.38 116 ASN A N 1
ATOM 924 C CA . ASN A 1 116 ? -12.335 -0.998 -1.269 1.00 96.38 116 ASN A CA 1
ATOM 925 C C . ASN A 1 116 ? -12.507 -1.636 -2.662 1.00 96.38 116 ASN A C 1
ATOM 927 O O . ASN A 1 116 ? -11.595 -2.281 -3.172 1.00 96.38 116 ASN A O 1
ATOM 931 N N . LYS A 1 117 ? -13.630 -1.379 -3.345 1.00 93.12 117 LYS A N 1
ATOM 932 C CA . LYS A 1 117 ? -13.869 -1.884 -4.715 1.00 93.12 117 LYS A CA 1
ATOM 933 C C . LYS A 1 117 ? -12.831 -1.416 -5.743 1.00 93.12 117 LYS A C 1
ATOM 935 O O . LYS A 1 117 ? -12.672 -2.055 -6.772 1.00 93.12 117 LYS A O 1
ATOM 940 N N . ARG A 1 118 ? -12.157 -0.289 -5.490 1.00 95.44 118 ARG A N 1
ATOM 941 C CA . ARG A 1 118 ? -11.132 0.287 -6.380 1.00 95.44 118 ARG A CA 1
ATOM 942 C C . ARG A 1 118 ? -9.704 -0.097 -5.985 1.00 95.44 118 ARG A C 1
ATOM 944 O O . ARG A 1 118 ? -8.775 0.590 -6.405 1.00 95.44 118 ARG A O 1
ATOM 951 N N . VAL A 1 119 ? -9.548 -1.100 -5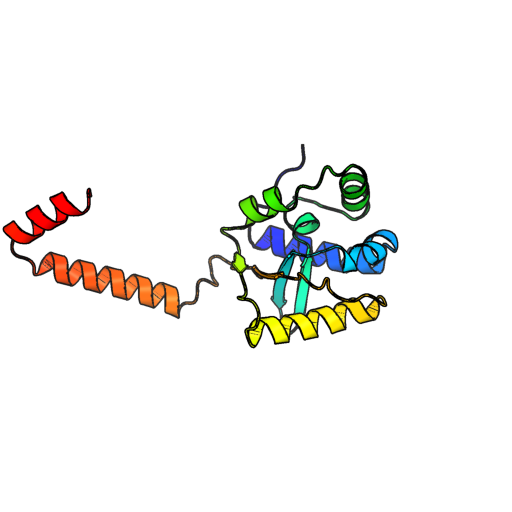.119 1.00 96.69 119 VAL A N 1
ATOM 952 C CA . VAL A 1 119 ? -8.259 -1.468 -4.531 1.00 96.69 119 VAL A CA 1
ATOM 953 C C . VAL A 1 119 ? -7.174 -1.664 -5.594 1.00 96.69 119 VAL A C 1
ATOM 955 O O . VAL A 1 119 ? -7.428 -2.184 -6.676 1.00 96.69 119 VAL A O 1
ATOM 958 N N . ARG A 1 120 ? -5.967 -1.204 -5.277 1.00 96.50 120 ARG A N 1
ATOM 959 C CA . ARG A 1 120 ? -4.737 -1.386 -6.043 1.00 96.50 120 ARG A CA 1
ATOM 960 C C . ARG A 1 120 ? -3.667 -1.929 -5.113 1.00 96.50 120 ARG A C 1
ATOM 962 O O . ARG A 1 120 ? -3.599 -1.514 -3.955 1.00 96.50 120 ARG A O 1
ATOM 969 N N . PHE A 1 121 ? -2.815 -2.792 -5.649 1.00 97.44 121 PHE A N 1
ATOM 970 C CA . PHE A 1 121 ? -1.728 -3.419 -4.910 1.00 97.44 121 PHE A CA 1
ATOM 971 C C . PHE A 1 121 ? -0.376 -3.012 -5.483 1.00 97.44 121 PHE A C 1
ATOM 973 O O . PHE A 1 121 ? -0.211 -2.885 -6.698 1.00 97.44 121 PHE A O 1
ATOM 980 N N . ASN A 1 122 ? 0.583 -2.809 -4.589 1.00 96.50 122 ASN A N 1
ATOM 981 C CA . ASN A 1 122 ? 1.938 -2.392 -4.899 1.00 96.50 122 ASN A CA 1
ATOM 982 C C . ASN A 1 122 ? 2.900 -3.294 -4.127 1.00 96.50 122 ASN A C 1
ATOM 984 O O . ASN A 1 122 ? 2.939 -3.231 -2.899 1.00 96.50 122 ASN A O 1
ATOM 988 N N . ALA A 1 123 ? 3.644 -4.134 -4.838 1.00 95.25 123 ALA A N 1
ATOM 989 C CA . ALA A 1 123 ? 4.726 -4.902 -4.241 1.00 95.25 123 ALA A CA 1
ATOM 990 C C . ALA A 1 123 ? 5.880 -3.944 -3.942 1.00 95.25 123 ALA A C 1
ATOM 992 O O . ALA A 1 123 ? 6.256 -3.165 -4.823 1.00 95.25 123 ALA A O 1
ATOM 993 N N . ILE A 1 124 ? 6.414 -3.975 -2.723 1.00 93.19 124 ILE A N 1
ATOM 994 C CA . ILE A 1 124 ? 7.663 -3.276 -2.414 1.00 93.19 124 ILE A CA 1
ATOM 995 C C . ILE A 1 124 ? 8.787 -3.991 -3.156 1.00 93.19 124 ILE A C 1
ATOM 997 O O . ILE A 1 124 ? 8.856 -5.215 -3.130 1.00 93.19 124 ILE A O 1
ATOM 1001 N N . VAL A 1 125 ? 9.636 -3.220 -3.826 1.00 84.56 125 VAL A N 1
ATOM 1002 C CA . VAL A 1 125 ? 10.823 -3.733 -4.511 1.00 84.56 125 VAL A CA 1
ATOM 1003 C C . VAL A 1 125 ? 12.012 -3.255 -3.691 1.00 84.56 125 VAL A C 1
ATOM 1005 O O . VAL A 1 125 ? 12.205 -2.043 -3.551 1.00 84.56 125 VAL A O 1
ATOM 1008 N N . SER A 1 126 ? 12.773 -4.166 -3.084 1.00 65.44 126 SER A N 1
ATOM 1009 C CA . SER A 1 126 ? 14.109 -3.798 -2.620 1.00 65.44 126 SER A CA 1
ATOM 1010 C C . SER A 1 126 ? 15.031 -3.660 -3.835 1.00 65.44 126 SER A C 1
ATOM 1012 O O . SER A 1 126 ? 14.769 -4.228 -4.893 1.00 65.44 126 SER A O 1
ATOM 1014 N N . ILE A 1 127 ? 16.117 -2.894 -3.717 1.00 52.50 127 ILE A N 1
ATOM 1015 C CA . ILE A 1 127 ? 17.130 -2.813 -4.788 1.00 52.50 127 ILE A CA 1
ATOM 1016 C C . ILE A 1 127 ? 17.715 -4.208 -5.090 1.00 52.50 127 ILE A C 1
ATOM 1018 O O . ILE A 1 127 ? 18.162 -4.454 -6.208 1.00 52.50 127 ILE A O 1
ATOM 1022 N N . ASP A 1 128 ? 17.631 -5.127 -4.127 1.00 48.91 128 ASP A N 1
ATOM 1023 C CA . ASP A 1 128 ? 18.064 -6.516 -4.252 1.00 48.91 128 ASP A CA 1
ATOM 1024 C C . ASP A 1 128 ? 16.993 -7.426 -4.901 1.00 48.91 128 ASP A C 1
ATOM 1026 O O . ASP A 1 128 ? 17.336 -8.486 -5.418 1.00 48.91 128 ASP A O 1
ATOM 1030 N N . ASP A 1 129 ? 15.722 -6.993 -4.950 1.00 47.97 129 ASP A N 1
ATOM 1031 C CA . ASP A 1 129 ? 14.581 -7.692 -5.578 1.00 47.97 129 ASP A CA 1
ATOM 1032 C C . ASP A 1 129 ? 14.320 -7.247 -7.025 1.00 47.97 129 ASP A C 1
ATOM 1034 O O . ASP A 1 129 ? 13.265 -7.555 -7.593 1.00 47.97 129 ASP A O 1
ATOM 1038 N N . VAL A 1 130 ? 15.236 -6.492 -7.645 1.00 49.75 130 VAL A N 1
ATOM 1039 C CA . VAL A 1 130 ? 15.199 -6.337 -9.103 1.00 49.75 130 VAL A CA 1
ATOM 1040 C C . VAL A 1 130 ? 15.363 -7.738 -9.663 1.00 49.75 130 VAL A C 1
ATOM 1042 O O . VAL A 1 130 ? 16.455 -8.297 -9.578 1.00 49.75 130 VAL A O 1
ATOM 1045 N N . ASP A 1 131 ? 14.255 -8.294 -10.163 1.00 47.78 131 ASP A N 1
ATOM 1046 C CA . ASP A 1 131 ? 14.146 -9.638 -10.723 1.00 47.78 131 ASP A CA 1
ATOM 1047 C C . ASP A 1 131 ? 15.454 -9.958 -11.442 1.00 47.78 131 ASP A C 1
ATOM 1049 O O . ASP A 1 131 ? 15.803 -9.288 -12.420 1.00 47.78 131 ASP A O 1
ATOM 1053 N N . VAL A 1 132 ? 16.226 -10.916 -10.921 1.00 51.88 132 VAL A N 1
ATOM 1054 C CA . VAL A 1 132 ? 17.552 -11.248 -11.468 1.00 51.88 132 VAL A CA 1
ATOM 1055 C C . VAL A 1 132 ? 17.421 -11.542 -12.967 1.00 51.88 132 VAL A C 1
ATOM 1057 O O . VAL A 1 132 ? 18.284 -11.170 -13.751 1.00 51.88 132 VAL A O 1
ATOM 1060 N N . GLU A 1 133 ? 16.266 -12.068 -13.391 1.00 50.66 133 GLU A N 1
ATOM 1061 C CA . GLU A 1 133 ? 15.898 -12.249 -14.794 1.00 50.66 133 GLU A CA 1
ATOM 1062 C C . GLU A 1 133 ? 15.717 -10.946 -15.592 1.00 50.66 133 GLU A C 1
ATOM 1064 O O . GLU A 1 133 ? 16.065 -10.907 -16.772 1.00 50.66 133 GLU A O 1
ATOM 1069 N N . GLU A 1 134 ? 15.165 -9.880 -15.010 1.00 55.94 134 GLU A N 1
ATOM 1070 C CA . GLU A 1 134 ? 14.989 -8.581 -15.672 1.00 55.94 134 GLU A CA 1
ATOM 1071 C C . GLU A 1 134 ? 16.303 -7.787 -15.700 1.00 55.94 134 GLU A C 1
ATOM 1073 O O . GLU A 1 134 ? 16.644 -7.197 -16.730 1.00 55.94 134 GLU A O 1
ATOM 1078 N N . ALA A 1 135 ? 17.093 -7.845 -14.624 1.00 56.94 135 ALA A N 1
ATOM 1079 C CA . ALA A 1 135 ? 18.453 -7.312 -14.591 1.00 56.94 135 ALA A CA 1
ATOM 1080 C C . ALA A 1 135 ? 19.357 -8.020 -15.616 1.00 56.94 135 ALA A C 1
ATOM 1082 O O . ALA A 1 135 ? 20.009 -7.348 -16.421 1.00 56.94 135 ALA A O 1
ATOM 1083 N N . ASP A 1 136 ? 19.321 -9.355 -15.672 1.00 64.00 136 ASP A N 1
ATOM 1084 C CA . ASP A 1 136 ? 20.046 -10.148 -16.668 1.00 64.00 136 ASP A CA 1
ATOM 1085 C C . ASP A 1 136 ? 19.534 -9.873 -18.083 1.00 64.00 136 ASP A C 1
ATOM 1087 O O . ASP A 1 136 ? 20.325 -9.749 -19.018 1.00 64.00 136 ASP A O 1
ATOM 1091 N N . ARG A 1 137 ? 18.219 -9.714 -18.285 1.00 68.94 137 ARG A N 1
ATOM 1092 C CA . ARG A 1 137 ? 17.647 -9.361 -19.595 1.00 68.94 137 ARG A CA 1
ATOM 1093 C C . ARG A 1 137 ? 18.106 -7.980 -20.058 1.00 68.94 137 ARG A C 1
ATOM 1095 O O . ARG A 1 137 ? 18.455 -7.830 -21.229 1.00 68.94 137 ARG A O 1
ATOM 1102 N N . ASN A 1 138 ? 18.165 -6.999 -19.161 1.00 71.50 138 ASN A N 1
ATOM 1103 C CA . ASN A 1 138 ? 18.671 -5.661 -19.459 1.00 71.50 138 ASN A CA 1
ATOM 1104 C C . ASN A 1 138 ? 20.181 -5.675 -19.729 1.00 71.50 138 ASN A C 1
ATOM 1106 O O . ASN A 1 138 ? 20.627 -5.074 -20.707 1.00 71.50 138 ASN A O 1
ATOM 1110 N N . ALA A 1 139 ? 20.962 -6.417 -18.939 1.00 74.38 139 ALA A N 1
ATOM 1111 C CA . ALA A 1 139 ? 22.389 -6.614 -19.181 1.00 74.38 139 ALA A CA 1
ATOM 1112 C C . ALA A 1 139 ? 22.640 -7.290 -20.541 1.00 74.38 139 ALA A C 1
ATOM 1114 O O . ALA A 1 139 ? 23.485 -6.837 -21.315 1.00 74.38 139 ALA A O 1
ATOM 1115 N N . ASN A 1 140 ? 21.845 -8.306 -20.883 1.00 78.62 140 ASN A N 1
ATOM 1116 C CA . ASN A 1 140 ? 21.886 -8.985 -22.176 1.00 78.62 140 ASN A CA 1
ATOM 1117 C C . ASN A 1 140 ? 21.496 -8.054 -23.332 1.00 78.62 140 ASN A C 1
ATOM 1119 O O . ASN A 1 140 ? 22.139 -8.080 -24.381 1.00 78.62 140 ASN A O 1
ATOM 1123 N N . LEU A 1 141 ? 20.491 -7.193 -23.151 1.00 82.00 141 LEU A N 1
ATOM 1124 C CA . LEU A 1 141 ? 20.082 -6.221 -24.164 1.00 82.00 141 LEU A CA 1
ATOM 1125 C C . LEU A 1 141 ? 21.170 -5.165 -24.398 1.00 82.00 141 LEU A C 1
ATOM 1127 O O . LEU A 1 141 ? 21.504 -4.864 -25.544 1.00 82.00 141 LEU A O 1
ATOM 1131 N N . VAL A 1 142 ? 21.780 -4.652 -23.327 1.00 82.56 142 VAL A N 1
ATOM 1132 C CA . VAL A 1 142 ? 22.917 -3.723 -23.404 1.00 82.56 142 VAL A CA 1
ATOM 1133 C C . VAL A 1 142 ? 24.117 -4.390 -24.077 1.00 82.56 142 VAL A C 1
ATOM 1135 O O . VAL A 1 142 ? 24.753 -3.777 -24.940 1.00 82.56 142 VAL A O 1
ATOM 1138 N N . ALA A 1 143 ? 24.416 -5.647 -23.742 1.00 83.75 143 ALA A N 1
ATOM 1139 C CA . ALA A 1 143 ? 25.488 -6.413 -24.371 1.00 83.75 143 ALA A CA 1
ATOM 1140 C C . ALA A 1 143 ? 25.226 -6.638 -25.868 1.00 83.75 143 ALA A C 1
ATOM 1142 O O . ALA A 1 143 ? 26.136 -6.458 -26.680 1.00 83.75 143 ALA A O 1
ATOM 1143 N N . LEU A 1 144 ? 23.983 -6.951 -26.248 1.00 88.12 144 LEU A N 1
ATOM 1144 C CA . LEU A 1 144 ? 23.570 -7.121 -27.639 1.00 88.12 144 LEU A CA 1
ATOM 1145 C C . LEU A 1 144 ? 23.693 -5.812 -28.426 1.00 88.12 144 LEU A C 1
ATOM 1147 O O . LEU A 1 144 ? 24.334 -5.793 -29.474 1.00 88.12 144 LEU A O 1
ATOM 1151 N N . ILE A 1 145 ? 23.146 -4.708 -27.909 1.00 87.06 145 ILE A N 1
ATOM 1152 C CA . ILE A 1 145 ? 23.261 -3.383 -28.536 1.00 87.06 145 ILE A CA 1
ATOM 1153 C C . ILE A 1 145 ? 24.737 -2.994 -28.679 1.00 87.06 145 ILE A C 1
ATOM 1155 O O . ILE A 1 145 ? 25.162 -2.549 -29.743 1.00 87.06 145 ILE A O 1
ATOM 1159 N N . SER A 1 146 ? 25.552 -3.235 -27.650 1.00 82.75 146 SER A N 1
ATOM 1160 C CA . SER A 1 146 ? 26.996 -2.976 -27.687 1.00 82.75 146 SER A CA 1
ATOM 1161 C C . SER A 1 146 ? 27.710 -3.815 -28.749 1.00 82.75 146 SER A C 1
ATOM 1163 O O . SER A 1 146 ? 28.578 -3.302 -29.455 1.00 82.75 146 SER A O 1
ATOM 1165 N N . ALA A 1 147 ? 27.361 -5.097 -28.883 1.00 88.81 147 ALA A N 1
ATOM 1166 C CA . ALA A 1 147 ? 27.919 -5.984 -29.900 1.00 88.81 147 ALA A CA 1
ATOM 1167 C C . ALA A 1 147 ? 27.538 -5.519 -31.311 1.00 88.81 147 ALA A C 1
ATOM 1169 O O . ALA A 1 147 ? 28.416 -5.380 -32.163 1.00 88.81 147 ALA A O 1
ATOM 1170 N N . VAL A 1 148 ? 26.263 -5.180 -31.526 1.00 87.56 148 VAL A N 1
ATOM 1171 C CA . VAL A 1 148 ? 25.778 -4.611 -32.788 1.00 87.56 148 VAL A CA 1
ATOM 1172 C C . VAL A 1 148 ? 26.564 -3.346 -33.119 1.00 87.56 148 VAL A C 1
ATOM 1174 O O . VAL A 1 148 ? 27.205 -3.295 -34.167 1.00 87.56 148 VAL A O 1
ATOM 1177 N N . ILE A 1 149 ? 26.634 -2.381 -32.195 1.00 87.88 149 ILE A N 1
ATOM 1178 C CA . ILE A 1 149 ? 27.381 -1.130 -32.385 1.00 87.88 149 ILE A CA 1
ATOM 1179 C C . ILE A 1 149 ? 28.846 -1.403 -32.742 1.00 87.88 149 ILE A C 1
ATOM 1181 O O . ILE A 1 149 ? 29.370 -0.760 -33.648 1.00 87.88 149 ILE A O 1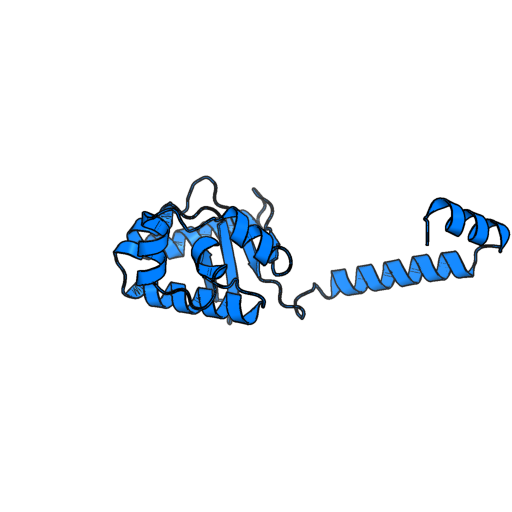
ATOM 1185 N N . ARG A 1 150 ? 29.516 -2.361 -32.089 1.00 86.12 150 ARG A N 1
ATOM 1186 C CA . ARG A 1 150 ? 30.920 -2.710 -32.383 1.00 86.12 150 ARG A CA 1
ATOM 1187 C C . ARG A 1 150 ? 31.117 -3.248 -33.800 1.00 86.12 150 ARG A C 1
ATOM 1189 O O . ARG A 1 150 ? 32.147 -2.954 -34.400 1.00 86.12 150 ARG A O 1
ATOM 1196 N N . THR A 1 151 ? 30.148 -3.996 -34.324 1.00 89.12 151 THR A N 1
ATOM 1197 C CA . THR A 1 151 ? 30.201 -4.585 -35.676 1.00 89.12 151 THR A CA 1
ATOM 1198 C C . THR A 1 151 ? 29.781 -3.631 -36.792 1.00 89.12 151 THR A C 1
ATOM 1200 O O . THR A 1 151 ? 30.050 -3.906 -37.961 1.00 89.12 151 THR A O 1
ATOM 1203 N N . LEU A 1 152 ? 29.143 -2.504 -36.460 1.00 90.25 152 LE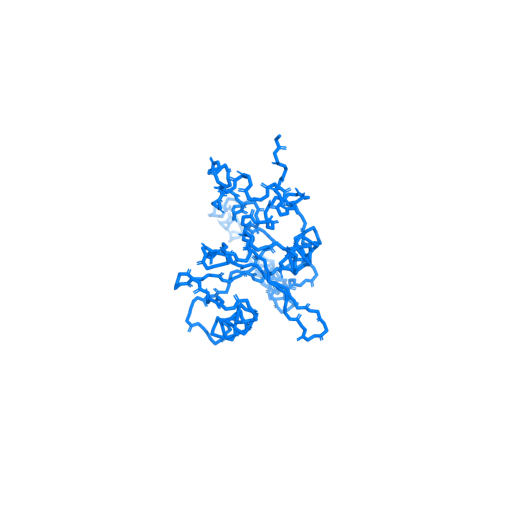U A N 1
ATOM 1204 C CA . LEU A 1 152 ? 28.732 -1.527 -37.461 1.00 90.25 152 LEU A CA 1
ATOM 1205 C C . LEU A 1 152 ? 29.946 -0.838 -38.117 1.00 90.25 152 LEU A C 1
ATOM 1207 O O . LEU A 1 152 ? 30.911 -0.490 -37.429 1.00 90.25 152 LEU A O 1
ATOM 1211 N N . PRO A 1 153 ? 29.889 -0.556 -39.431 1.00 91.00 153 PRO A N 1
ATOM 1212 C CA . PRO A 1 153 ? 30.854 0.323 -40.081 1.00 91.00 153 PRO A CA 1
ATOM 1213 C C . PRO A 1 153 ? 30.736 1.763 -39.550 1.00 91.00 153 PRO A C 1
ATOM 1215 O O . PRO A 1 153 ? 29.668 2.200 -39.115 1.00 91.00 153 PRO A O 1
ATOM 1218 N N . GLU A 1 154 ? 31.828 2.531 -39.606 1.00 87.12 154 GLU A N 1
ATOM 1219 C CA . GLU A 1 154 ? 31.901 3.890 -39.031 1.00 87.12 154 GLU A CA 1
ATOM 1220 C C . GLU A 1 154 ? 30.852 4.863 -39.593 1.00 87.12 154 GLU A C 1
ATOM 1222 O O . GLU A 1 154 ? 30.353 5.729 -38.870 1.00 87.12 154 GLU A O 1
ATOM 1227 N N . SER A 1 155 ? 30.444 4.684 -40.853 1.00 87.44 155 SER A N 1
ATOM 1228 C CA . SER A 1 155 ? 29.353 5.451 -41.464 1.00 87.44 155 SER A CA 1
ATOM 1229 C C . SER A 1 155 ? 28.011 5.204 -40.763 1.00 87.44 155 SER A C 1
ATOM 1231 O O . SER A 1 155 ? 27.291 6.156 -40.465 1.00 87.44 155 SER A O 1
ATOM 1233 N N . ALA A 1 156 ? 27.707 3.949 -40.420 1.00 85.69 156 ALA A N 1
ATOM 1234 C CA . ALA A 1 156 ? 26.490 3.569 -39.707 1.00 85.69 156 ALA A CA 1
ATOM 1235 C C . ALA A 1 156 ? 26.535 3.976 -38.226 1.00 85.69 156 ALA A C 1
ATOM 1237 O O . ALA A 1 156 ? 25.529 4.433 -37.692 1.00 85.69 156 ALA A O 1
ATOM 1238 N N . LYS A 1 157 ? 27.701 3.905 -37.564 1.00 85.88 157 LYS A N 1
ATOM 1239 C CA . LYS A 1 157 ? 27.873 4.440 -36.197 1.00 85.88 157 LYS A CA 1
ATOM 1240 C C . LYS A 1 157 ? 27.643 5.948 -36.144 1.00 85.88 157 LYS A C 1
ATOM 1242 O O . LYS A 1 157 ? 26.996 6.445 -35.226 1.00 85.88 157 LYS A O 1
ATOM 1247 N N . THR A 1 158 ? 28.163 6.675 -37.131 1.00 84.44 158 THR A N 1
ATOM 1248 C CA . THR A 1 158 ? 27.975 8.127 -37.250 1.00 84.44 158 THR A CA 1
ATOM 1249 C C . THR A 1 158 ? 26.507 8.479 -37.479 1.00 84.44 158 THR A C 1
ATOM 1251 O O . THR A 1 158 ? 26.000 9.410 -36.858 1.00 84.44 158 THR A O 1
ATOM 1254 N N . GLN A 1 159 ? 25.802 7.707 -38.312 1.00 82.44 159 GLN A N 1
ATOM 1255 C CA . GLN A 1 159 ? 24.361 7.867 -38.498 1.00 82.44 159 GLN A CA 1
ATOM 1256 C C . GLN A 1 159 ? 23.586 7.584 -37.205 1.00 82.44 159 GLN A C 1
ATOM 1258 O O . GLN A 1 159 ? 22.765 8.405 -36.807 1.00 82.44 159 GLN A O 1
ATOM 1263 N N . LEU A 1 160 ? 23.900 6.486 -36.510 1.00 83.56 160 LEU A N 1
ATOM 1264 C CA . LEU A 1 160 ? 23.263 6.110 -35.247 1.00 83.56 160 LEU A CA 1
ATOM 1265 C C . LEU A 1 160 ? 23.418 7.208 -34.180 1.00 83.56 160 LEU A C 1
ATOM 1267 O O . LEU A 1 160 ? 22.439 7.590 -33.548 1.00 83.56 160 LEU A O 1
ATOM 1271 N N . LYS A 1 161 ? 24.623 7.779 -34.027 1.00 80.88 161 LYS A N 1
ATOM 1272 C CA . LYS A 1 161 ? 24.871 8.921 -33.124 1.00 80.88 161 LYS A CA 1
ATOM 1273 C C . LYS A 1 161 ? 24.012 10.139 -33.473 1.00 80.88 161 LYS A C 1
ATOM 1275 O O . LYS A 1 161 ? 23.531 10.828 -32.581 1.00 80.88 161 LYS A O 1
ATOM 1280 N N . ARG A 1 162 ? 23.808 10.395 -34.769 1.00 80.38 162 ARG A N 1
ATOM 1281 C CA . ARG A 1 162 ? 23.018 11.531 -35.259 1.00 80.38 162 ARG A CA 1
ATOM 1282 C C . ARG A 1 162 ? 21.513 11.342 -35.048 1.00 80.38 162 ARG A C 1
ATOM 1284 O O . ARG A 1 162 ? 20.813 12.330 -34.866 1.00 80.38 162 ARG A O 1
ATOM 1291 N N . GLU A 1 163 ? 21.022 10.105 -35.103 1.00 80.06 163 GLU A N 1
ATOM 1292 C CA . GLU A 1 163 ? 19.597 9.788 -34.931 1.00 80.06 163 GLU A CA 1
ATOM 1293 C C . GLU A 1 163 ? 19.179 9.661 -33.460 1.00 80.06 163 GLU A C 1
ATOM 1295 O O . GLU A 1 163 ? 18.057 10.030 -33.124 1.00 80.06 163 GLU A O 1
ATOM 1300 N N . PHE A 1 164 ? 20.070 9.198 -32.579 1.00 72.44 164 PHE A N 1
ATOM 1301 C CA . PHE A 1 164 ? 19.733 8.921 -31.177 1.00 72.44 164 PHE A CA 1
ATOM 1302 C C . PHE A 1 164 ? 20.166 9.992 -30.161 1.00 72.44 164 PHE A C 1
ATOM 1304 O O . PHE A 1 164 ? 19.883 9.805 -28.984 1.00 72.44 164 PHE A O 1
ATOM 1311 N N . PHE A 1 165 ? 20.796 11.103 -30.578 1.00 50.84 165 PHE A N 1
ATOM 1312 C CA . PHE A 1 165 ? 21.278 12.174 -29.678 1.00 50.84 165 PHE A CA 1
ATOM 1313 C C . PHE A 1 165 ? 21.975 11.616 -28.412 1.00 50.84 165 PHE A C 1
ATOM 1315 O O . PHE A 1 165 ? 21.545 11.859 -27.285 1.00 50.84 165 PHE A O 1
ATOM 1322 N N . LEU A 1 166 ? 23.049 10.844 -28.615 1.00 47.78 166 LEU A N 1
ATOM 1323 C CA . LEU A 1 166 ? 24.026 10.516 -27.566 1.00 47.78 166 LEU A CA 1
ATOM 1324 C C . LEU A 1 166 ? 25.188 11.510 -27.589 1.00 47.78 166 LEU A C 1
ATOM 1326 O O . LEU A 1 166 ? 25.681 11.794 -28.708 1.00 47.78 166 LEU A O 1
#

Sequence (166 aa):
MTSYTQTAEELMKAIVTYNEDLGTSKDLINRLSNNVSWYFFETDGVYHYGPSKWVGYKDMDAETYIRLTDSRELGGQLTEASLASLRRQVAPNTSEHLAHYDRLTKMLAAYGKVPNKRVRFNAIVSIDDVDVEEADRNANLVALISAVIRTLPESAKTQLKREFFL

Foldseek 3Di:
DWDWDQALVLLVVLLVQLLVLCVPDPLSLVCQQVAAEWEWEDDPNDITIDGLLRSGTGPRHPVNSSVCVVVVVRDSVVSCVSCVVQWDKDDPPDPVNVVVQVVVQVVSVVSPDHYHPNHTYIYGAHPVNPPVVNVVVVVVVVVVVVVVLVPDDPVVVVVVCVVPVD

Organism: NCBI:txid1402135

Radius of gyration: 21.05 Å; chains: 1; bounding box: 47×36×61 Å

Secondary structure (DSSP, 8-state):
-PPBP-SHHHHHHHHHHHHHHHTT-HHHHHHGGG--EEEEEEETTEEEEEEHHHHTBTT--HHHHHHHHHTT---HHHHHHHTGGGEEEPPTTSHHHHHHHHHHHHHHHTTT----TT-EEEEE--GGGS-HHHHHHHHHHHHHHHHHHHHS-HHHHHHHHHHHT-

pLDDT: mean 86.97, std 12.3, range [47.78, 97.88]